Protein AF-A0AA39PCQ8-F1 (afdb_monomer)

Solvent-accessible surface area (backbone atoms only — not comparable to full-atom values): 5198 Å² total; per-residue (Å²): 129,72,76,58,63,50,85,72,63,34,60,70,57,54,51,56,48,41,73,75,36,78,84,62,84,85,80,57,36,81,83,73,46,80,72,66,60,67,61,54,50,49,50,52,34,64,77,65,69,54,82,66,46,79,46,81,43,46,76,90,59,53,62,50,45,57,64,38,41,76,72,72,43,52,56,47,80,46,76,47,92,121

Structure (mmCIF, N/CA/C/O backbone):
data_AF-A0AA39PCQ8-F1
#
_entry.id   AF-A0AA39PCQ8-F1
#
loop_
_atom_site.group_PDB
_atom_site.id
_atom_site.type_symbol
_atom_site.label_atom_id
_atom_site.label_alt_id
_atom_site.label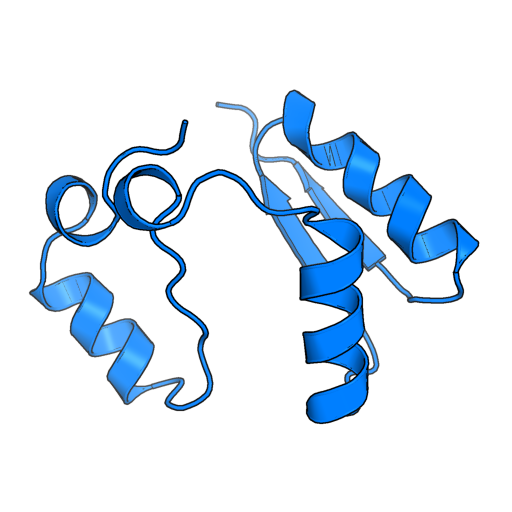_comp_id
_atom_site.label_asym_id
_atom_site.label_entity_id
_atom_site.label_seq_id
_atom_site.pdbx_PDB_ins_code
_atom_site.Cartn_x
_atom_site.Cartn_y
_atom_site.Cartn_z
_atom_site.occupancy
_atom_site.B_iso_or_equiv
_atom_site.auth_seq_id
_atom_site.auth_comp_id
_atom_site.auth_asym_id
_atom_site.auth_atom_id
_atom_site.pdbx_PDB_model_num
ATOM 1 N N . MET A 1 1 ? 8.128 8.323 -13.071 1.00 67.12 1 MET A N 1
ATOM 2 C CA . MET A 1 1 ? 7.166 7.200 -12.946 1.00 67.12 1 MET A CA 1
ATOM 3 C C . MET A 1 1 ? 7.879 6.041 -12.273 1.00 67.12 1 MET A C 1
ATOM 5 O O . MET A 1 1 ? 9.079 5.912 -12.490 1.00 67.12 1 MET A O 1
ATOM 9 N N . ALA A 1 2 ? 7.189 5.249 -11.449 1.00 73.69 2 ALA A N 1
ATOM 10 C CA . ALA A 1 2 ? 7.824 4.132 -10.746 1.00 73.69 2 ALA A CA 1
ATOM 11 C C . ALA A 1 2 ? 8.296 3.051 -11.744 1.00 73.69 2 ALA A C 1
ATOM 13 O O . ALA A 1 2 ? 7.730 2.950 -12.842 1.00 73.69 2 ALA A O 1
ATOM 14 N N . PRO A 1 3 ? 9.353 2.285 -11.430 1.00 79.06 3 PRO A N 1
ATOM 15 C CA . PRO A 1 3 ? 9.720 1.119 -12.220 1.00 79.06 3 PRO A CA 1
ATOM 16 C C . PRO A 1 3 ? 8.640 0.035 -12.126 1.00 79.06 3 PRO A C 1
ATOM 18 O O . PRO A 1 3 ? 7.857 0.011 -11.178 1.00 79.06 3 PRO A O 1
ATOM 21 N N . ASN A 1 4 ? 8.552 -0.827 -13.144 1.00 85.88 4 ASN A N 1
ATOM 22 C CA . ASN A 1 4 ? 7.592 -1.928 -13.122 1.00 85.88 4 ASN A CA 1
ATOM 23 C C . ASN A 1 4 ? 7.964 -2.879 -11.974 1.00 85.88 4 ASN A C 1
ATOM 25 O O . ASN A 1 4 ? 9.097 -3.360 -11.906 1.00 85.88 4 ASN A O 1
ATOM 29 N N . THR A 1 5 ? 7.015 -3.122 -11.069 1.00 88.12 5 THR A N 1
ATOM 30 C CA . THR A 1 5 ? 7.248 -3.860 -9.822 1.00 88.12 5 THR A CA 1
ATOM 31 C C . THR A 1 5 ? 7.762 -5.274 -10.080 1.00 88.12 5 THR A C 1
ATOM 33 O O . THR A 1 5 ? 8.757 -5.666 -9.480 1.00 88.12 5 THR A O 1
ATOM 36 N N . ARG A 1 6 ? 7.159 -6.018 -11.017 1.00 90.94 6 ARG A N 1
ATOM 37 C CA . ARG A 1 6 ? 7.601 -7.381 -11.363 1.00 90.94 6 ARG A CA 1
ATOM 38 C C . ARG A 1 6 ? 8.981 -7.383 -12.013 1.00 90.94 6 ARG A C 1
ATOM 40 O O . ARG A 1 6 ? 9.828 -8.173 -11.626 1.00 90.94 6 ARG A O 1
ATOM 47 N N . ALA A 1 7 ? 9.257 -6.440 -12.909 1.00 89.06 7 ALA A N 1
ATOM 48 C CA . ALA A 1 7 ? 10.583 -6.291 -13.510 1.00 89.06 7 ALA A CA 1
ATOM 49 C C . ALA A 1 7 ? 11.675 -5.915 -12.488 1.00 89.06 7 ALA A C 1
ATOM 51 O O . ALA A 1 7 ? 12.843 -6.217 -12.704 1.00 89.06 7 ALA A O 1
ATOM 52 N N . THR A 1 8 ? 11.307 -5.244 -11.392 1.00 89.25 8 THR A N 1
ATOM 53 C CA . THR A 1 8 ? 12.254 -4.762 -10.369 1.00 89.25 8 THR A CA 1
ATOM 54 C C . THR A 1 8 ? 12.498 -5.795 -9.274 1.00 89.25 8 THR A C 1
ATOM 56 O O . THR A 1 8 ? 13.629 -5.974 -8.836 1.00 89.25 8 THR A O 1
ATOM 59 N N . PHE A 1 9 ? 11.437 -6.462 -8.822 1.00 90.38 9 PHE A N 1
ATOM 60 C CA . PHE A 1 9 ? 11.452 -7.338 -7.650 1.00 90.38 9 PHE A CA 1
ATOM 61 C C . PHE A 1 9 ? 11.308 -8.829 -7.998 1.00 90.38 9 PHE A C 1
ATOM 63 O O . PHE A 1 9 ? 11.495 -9.677 -7.128 1.00 90.38 9 PHE A O 1
ATOM 70 N N . GLY A 1 10 ? 11.009 -9.153 -9.259 1.00 94.25 10 GLY A N 1
ATOM 71 C CA . GLY A 1 10 ? 10.792 -10.513 -9.749 1.00 94.25 10 GLY A CA 1
ATOM 72 C C . GLY A 1 10 ? 9.395 -11.057 -9.444 1.00 94.25 10 GLY A C 1
ATOM 73 O O . GLY A 1 10 ? 8.747 -10.665 -8.472 1.00 94.25 10 GLY A O 1
ATOM 74 N N . ASP A 1 11 ? 8.936 -12.001 -10.270 1.00 94.81 11 ASP A N 1
ATOM 75 C CA . ASP A 1 11 ? 7.604 -12.601 -10.125 1.00 94.81 11 ASP A CA 1
ATOM 76 C C . ASP A 1 11 ? 7.450 -13.364 -8.810 1.00 94.81 11 ASP A C 1
ATOM 78 O O . ASP A 1 11 ? 6.456 -13.182 -8.119 1.00 94.81 11 ASP A O 1
ATOM 82 N N . HIS A 1 12 ? 8.472 -14.121 -8.399 1.00 96.19 12 HIS A N 1
ATOM 83 C CA . HIS A 1 12 ? 8.423 -14.926 -7.177 1.00 96.19 12 HIS A CA 1
ATOM 84 C C . HIS A 1 12 ? 8.085 -14.098 -5.925 1.00 96.19 12 HIS A C 1
ATOM 86 O O . HIS A 1 12 ? 7.196 -14.470 -5.162 1.00 96.19 12 HIS A O 1
ATOM 92 N N . LEU A 1 13 ? 8.757 -12.960 -5.710 1.00 94.31 13 LEU A N 1
ATOM 93 C CA . LEU A 1 13 ? 8.496 -12.113 -4.541 1.00 94.31 13 LEU A CA 1
ATOM 94 C C . LEU A 1 13 ? 7.114 -11.454 -4.623 1.00 94.31 13 LEU A C 1
ATOM 96 O O . LEU A 1 13 ? 6.388 -11.406 -3.630 1.00 94.31 13 LEU A O 1
ATOM 100 N N . VAL A 1 14 ? 6.740 -10.955 -5.803 1.00 94.00 14 VAL A N 1
ATOM 101 C CA . VAL A 1 14 ? 5.434 -10.318 -6.006 1.00 94.00 14 VAL A CA 1
ATOM 102 C C . VAL A 1 14 ? 4.305 -11.321 -5.764 1.00 94.00 14 VAL A C 1
ATOM 104 O O . VAL A 1 14 ? 3.360 -11.010 -5.042 1.00 94.00 14 VAL A O 1
ATOM 107 N N . ASP A 1 15 ? 4.427 -12.537 -6.287 1.00 94.81 15 ASP A N 1
ATOM 108 C CA . ASP A 1 15 ? 3.425 -13.588 -6.128 1.00 94.81 15 ASP A CA 1
ATOM 109 C C . ASP A 1 15 ? 3.312 -14.046 -4.669 1.00 94.81 15 ASP A C 1
ATOM 111 O O . ASP A 1 15 ? 2.201 -14.225 -4.179 1.00 94.81 15 ASP A O 1
ATOM 115 N N . GLN A 1 16 ? 4.427 -14.136 -3.932 1.00 96.31 16 GLN A N 1
ATOM 116 C CA . GLN A 1 16 ? 4.403 -14.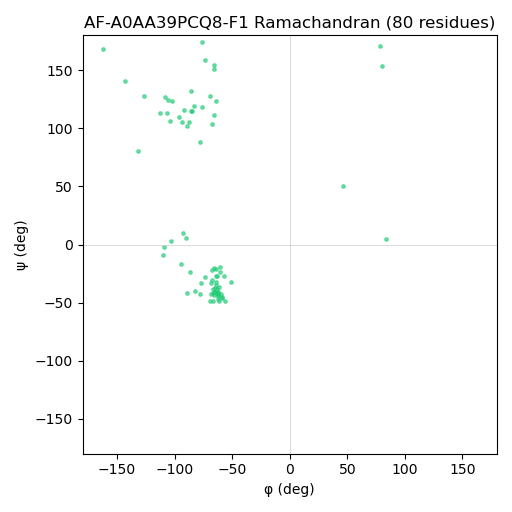416 -2.490 1.00 96.31 16 GLN A CA 1
ATOM 117 C C . GLN A 1 16 ? 3.660 -13.344 -1.679 1.00 96.31 16 GLN A C 1
ATOM 119 O O . GLN A 1 16 ? 3.000 -13.662 -0.685 1.00 96.31 16 GLN A O 1
ATOM 124 N N . ILE A 1 17 ? 3.772 -12.070 -2.063 1.00 93.31 17 ILE A N 1
ATOM 125 C CA . ILE A 1 17 ? 3.039 -10.979 -1.407 1.00 93.31 17 ILE A CA 1
ATOM 126 C C . ILE A 1 17 ? 1.549 -11.095 -1.72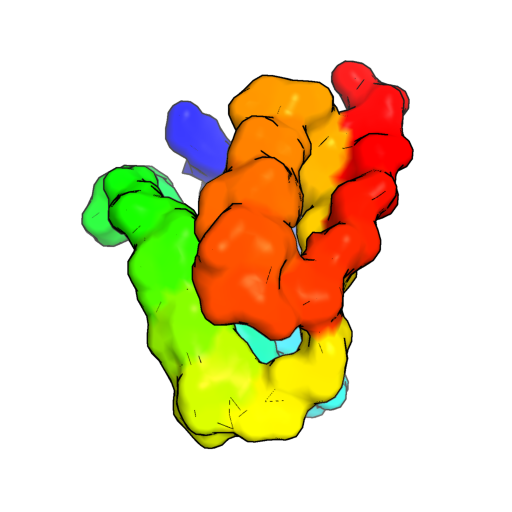4 1.00 93.31 17 ILE A C 1
ATOM 128 O O . ILE A 1 17 ? 0.732 -11.062 -0.806 1.00 93.31 17 ILE A O 1
ATOM 132 N N . LEU A 1 18 ? 1.197 -11.273 -2.999 1.00 93.81 18 LEU A N 1
ATOM 133 C CA . LEU A 1 18 ? -0.196 -11.387 -3.435 1.00 93.81 18 LEU A CA 1
ATOM 134 C C . LEU A 1 18 ? -0.878 -12.637 -2.860 1.00 93.81 18 LEU A C 1
ATOM 136 O O . LEU A 1 18 ? -2.046 -12.575 -2.490 1.00 93.81 18 LEU A O 1
ATOM 140 N N . SER A 1 19 ? -0.154 -13.749 -2.697 1.00 95.44 19 SER A N 1
ATOM 141 C CA . SER A 1 19 ? -0.704 -14.960 -2.080 1.00 95.44 19 SER A CA 1
ATOM 142 C C . SER A 1 19 ? -0.996 -14.776 -0.588 1.00 95.44 19 SER A C 1
ATOM 144 O O . SER A 1 19 ? -1.931 -15.375 -0.065 1.00 95.44 19 SER A O 1
ATOM 146 N N . LYS A 1 20 ? -0.190 -13.970 0.118 1.00 95.56 20 LYS A N 1
ATOM 147 C CA . LYS A 1 20 ? -0.367 -13.677 1.552 1.00 95.56 20 LYS A CA 1
ATOM 148 C C . LYS A 1 20 ? -1.316 -12.510 1.816 1.00 95.56 20 LYS A C 1
ATOM 150 O O . LYS A 1 20 ? -1.890 -12.431 2.898 1.00 95.56 20 LYS A O 1
ATOM 155 N N . SER A 1 21 ? -1.478 -11.613 0.848 1.00 90.00 21 SER A N 1
ATOM 156 C CA . SER A 1 21 ? -2.391 -10.476 0.901 1.00 90.00 21 SER A CA 1
ATOM 157 C C . SER A 1 21 ? -3.211 -10.418 -0.392 1.00 90.00 21 SER A C 1
ATOM 159 O O . SER A 1 21 ? -2.899 -9.628 -1.286 1.00 90.00 21 SER A O 1
ATOM 161 N N . PRO A 1 22 ? -4.272 -11.241 -0.507 1.00 87.31 22 PRO A N 1
ATOM 162 C CA . PRO A 1 22 ? -5.086 -11.328 -1.726 1.00 87.31 22 PRO A CA 1
ATOM 163 C C . PRO A 1 22 ? -5.766 -10.008 -2.108 1.00 87.31 22 PRO A C 1
ATOM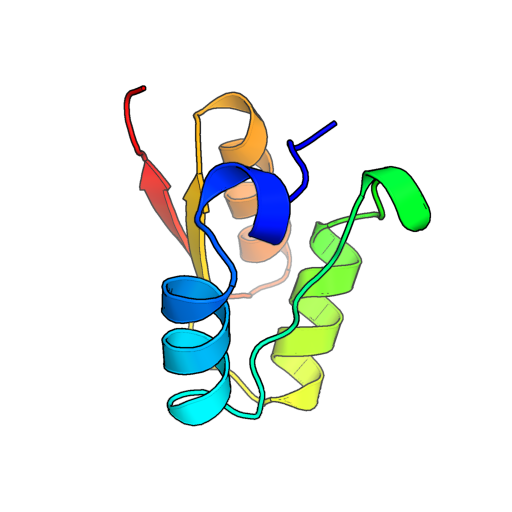 165 O O . PRO A 1 22 ? -6.067 -9.773 -3.272 1.00 87.31 22 PRO A O 1
ATOM 168 N N . ASN A 1 23 ? -5.969 -9.132 -1.123 1.00 86.69 23 ASN A N 1
ATOM 169 C CA . ASN A 1 23 ? -6.584 -7.817 -1.291 1.00 86.69 23 ASN A CA 1
ATOM 170 C C . ASN A 1 23 ? -5.556 -6.712 -1.605 1.00 86.69 23 ASN A C 1
ATOM 172 O O . ASN A 1 23 ? -5.892 -5.528 -1.601 1.00 86.69 23 ASN A O 1
ATOM 176 N N . ALA A 1 24 ? -4.279 -7.058 -1.799 1.00 88.12 24 ALA A N 1
ATOM 177 C CA . ALA A 1 24 ? -3.258 -6.081 -2.142 1.00 88.12 24 ALA A CA 1
ATOM 178 C C . ALA A 1 24 ? -3.479 -5.539 -3.560 1.00 88.12 24 ALA A C 1
ATOM 180 O O . ALA A 1 24 ? -3.546 -6.285 -4.536 1.00 88.12 24 ALA A O 1
ATOM 181 N N . LEU A 1 25 ? -3.522 -4.213 -3.680 1.00 87.44 25 LEU A N 1
ATOM 182 C CA . LEU A 1 25 ? -3.622 -3.537 -4.966 1.00 87.44 25 LEU A CA 1
ATOM 183 C C . LEU A 1 25 ? -2.230 -3.349 -5.585 1.00 87.44 25 LEU A C 1
ATOM 185 O O . LEU A 1 25 ? -1.417 -2.572 -5.082 1.00 87.44 25 LEU A O 1
ATOM 189 N N . LEU A 1 26 ? -1.976 -4.004 -6.719 1.00 89.38 26 LEU A N 1
ATOM 190 C CA . LEU A 1 26 ? -0.783 -3.767 -7.535 1.00 89.38 26 LEU A CA 1
ATOM 191 C C . LEU A 1 26 ? -1.107 -2.791 -8.674 1.00 89.38 26 LEU A C 1
ATOM 193 O O . LEU A 1 26 ? -1.804 -3.146 -9.622 1.00 89.38 26 LEU A O 1
ATOM 197 N N . TYR A 1 27 ? -0.577 -1.567 -8.601 1.00 87.12 27 TYR A N 1
ATOM 198 C CA . TYR A 1 27 ? -0.864 -0.512 -9.576 1.00 87.12 27 TYR A CA 1
ATOM 199 C C . TYR A 1 27 ? 0.370 -0.138 -10.417 1.00 87.12 27 TYR A C 1
ATOM 201 O O . TYR A 1 27 ? 1.327 0.451 -9.911 1.00 87.12 27 TYR A O 1
ATOM 209 N N . ASP A 1 28 ? 0.340 -0.431 -11.724 1.00 87.56 28 ASP A N 1
ATOM 210 C CA . ASP A 1 28 ? 1.415 -0.062 -12.656 1.00 87.56 28 ASP A CA 1
ATOM 211 C C . ASP A 1 28 ? 1.185 1.332 -13.264 1.00 87.56 28 ASP A C 1
ATOM 213 O O . ASP A 1 28 ? 0.420 1.518 -14.217 1.00 87.56 28 ASP A O 1
ATOM 217 N N . THR A 1 29 ? 1.912 2.323 -12.739 1.00 87.75 29 THR A N 1
ATOM 218 C CA . THR A 1 29 ? 1.823 3.708 -13.229 1.00 87.75 29 THR A CA 1
ATOM 219 C C . THR A 1 29 ? 2.316 3.903 -14.665 1.00 87.75 29 THR A C 1
ATOM 221 O O . THR A 1 29 ? 1.945 4.898 -15.279 1.00 87.75 29 THR A O 1
ATOM 224 N N . ARG A 1 30 ? 3.128 2.997 -15.232 1.00 85.44 30 ARG A N 1
ATOM 225 C CA . ARG A 1 30 ? 3.579 3.063 -16.638 1.00 85.44 30 ARG A CA 1
ATOM 226 C C . ARG A 1 30 ? 2.494 2.624 -17.607 1.00 85.44 30 ARG A C 1
ATOM 228 O O . ARG A 1 30 ? 2.412 3.177 -18.697 1.00 85.44 30 ARG A O 1
ATOM 235 N N . LYS A 1 31 ? 1.650 1.679 -17.192 1.00 87.62 31 LYS A N 1
ATOM 236 C CA . LYS A 1 31 ? 0.517 1.193 -17.987 1.00 87.62 31 LYS A CA 1
ATOM 237 C C . LYS A 1 31 ? -0.713 2.094 -17.868 1.00 87.62 31 LYS A C 1
ATOM 239 O O . LYS A 1 31 ? -1.393 2.323 -18.860 1.00 87.62 31 LYS A O 1
ATOM 244 N N . HIS A 1 32 ? -0.994 2.595 -16.666 1.00 86.25 32 HIS A N 1
ATOM 245 C CA . HIS A 1 32 ? -2.243 3.306 -16.361 1.00 86.25 32 HIS A CA 1
ATOM 246 C C . HIS A 1 32 ? -2.071 4.817 -16.131 1.00 86.25 32 HIS A C 1
ATOM 248 O O . HIS A 1 32 ? -3.055 5.525 -15.933 1.00 86.25 32 HIS A O 1
ATOM 254 N N . GLY A 1 33 ? -0.835 5.324 -16.176 1.00 88.38 33 GLY A N 1
ATOM 255 C CA . GLY A 1 33 ? -0.506 6.684 -15.747 1.00 88.38 33 GLY A CA 1
ATOM 256 C C . GLY A 1 33 ? -0.409 6.794 -14.222 1.00 88.38 33 GLY A C 1
ATOM 257 O O . GLY A 1 33 ? -0.731 5.861 -13.494 1.00 88.38 33 GLY A O 1
ATOM 258 N N . LYS A 1 34 ? 0.073 7.928 -13.702 1.00 87.81 34 LYS A N 1
ATOM 259 C CA . LYS A 1 34 ? 0.059 8.183 -12.251 1.00 87.81 34 LYS A CA 1
ATOM 260 C C . LYS A 1 34 ? -1.309 8.770 -11.867 1.00 87.81 34 LYS A C 1
ATOM 262 O O . LYS A 1 34 ? -1.599 9.884 -12.304 1.00 87.81 34 LYS A O 1
ATOM 267 N N . PRO A 1 35 ? -2.132 8.081 -11.058 1.00 87.62 35 PRO A N 1
ATOM 268 C CA . PRO A 1 35 ? -3.431 8.594 -10.657 1.00 87.62 35 PRO A CA 1
ATOM 269 C C . PRO A 1 35 ? -3.266 9.676 -9.585 1.00 87.62 35 PRO A C 1
ATOM 271 O O . PRO A 1 35 ? -2.176 9.904 -9.047 1.00 87.62 35 PRO A O 1
ATOM 274 N N . ASN A 1 36 ? -4.376 10.318 -9.220 1.00 89.50 36 ASN A N 1
ATOM 275 C CA . ASN A 1 36 ? -4.418 11.070 -7.974 1.00 89.50 36 ASN A CA 1
ATOM 276 C C . ASN A 1 36 ? -4.332 10.077 -6.805 1.00 89.50 36 ASN A C 1
ATOM 278 O O . ASN A 1 36 ? -5.293 9.376 -6.493 1.00 89.50 36 ASN A O 1
ATOM 282 N N . MET A 1 37 ? -3.154 10.008 -6.192 1.00 87.19 37 MET A N 1
ATOM 283 C CA . MET A 1 37 ? -2.860 9.012 -5.167 1.00 87.19 37 MET A CA 1
ATOM 284 C C . MET A 1 37 ? -3.668 9.226 -3.884 1.00 87.19 37 MET A C 1
ATOM 286 O O . MET A 1 37 ? -4.009 8.244 -3.238 1.00 87.19 37 MET A O 1
ATOM 290 N N . GLU A 1 38 ? -4.025 10.468 -3.532 1.00 87.69 38 GLU A N 1
ATOM 291 C CA . GLU A 1 38 ? -4.892 10.731 -2.373 1.00 87.69 38 GLU A CA 1
ATOM 292 C C . GLU A 1 38 ? -6.267 10.103 -2.574 1.00 87.69 38 GLU A C 1
ATOM 294 O O . GLU A 1 38 ? -6.757 9.403 -1.695 1.00 87.69 38 GLU A O 1
ATOM 299 N N . LYS A 1 39 ? -6.868 10.307 -3.754 1.00 88.88 39 LYS A N 1
ATOM 300 C CA . LYS A 1 39 ? -8.166 9.711 -4.093 1.00 88.88 39 LYS A CA 1
ATOM 301 C C . LYS A 1 39 ? -8.100 8.188 -4.113 1.00 88.88 39 LYS A C 1
ATOM 303 O O . LYS A 1 39 ? -9.023 7.545 -3.631 1.00 88.88 39 LYS A O 1
ATOM 308 N N . LEU A 1 40 ? -7.017 7.625 -4.652 1.00 88.94 40 LEU A N 1
ATOM 309 C CA . LEU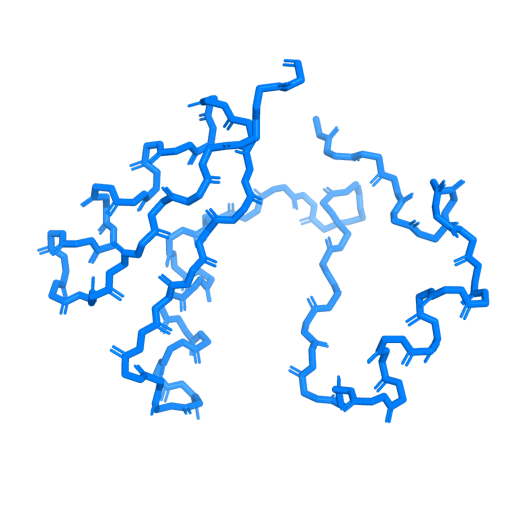 A 1 40 ? -6.824 6.177 -4.679 1.00 88.94 40 LEU A CA 1
ATOM 310 C C . LEU A 1 40 ? -6.756 5.598 -3.261 1.00 88.94 40 LEU A C 1
ATOM 312 O O . LEU A 1 40 ? -7.453 4.636 -2.963 1.00 88.94 40 LEU A O 1
ATOM 316 N N . ILE A 1 41 ? -5.948 6.198 -2.384 1.00 89.25 41 ILE A N 1
ATOM 317 C CA . ILE A 1 41 ? -5.814 5.734 -0.999 1.00 89.25 41 ILE A CA 1
ATOM 318 C C . ILE A 1 41 ? -7.127 5.923 -0.241 1.00 89.25 41 ILE A C 1
ATOM 320 O O . ILE A 1 41 ? -7.525 5.020 0.480 1.00 89.25 41 ILE A O 1
ATOM 324 N N . HIS A 1 42 ? -7.825 7.042 -0.435 1.00 87.38 42 HIS A N 1
ATOM 325 C CA . HIS A 1 42 ? -9.132 7.272 0.181 1.00 87.38 42 HIS A CA 1
ATOM 326 C C . HIS A 1 42 ? -10.145 6.196 -0.219 1.00 87.38 42 HIS A C 1
ATOM 328 O O . HIS A 1 42 ? -10.809 5.639 0.644 1.00 87.38 42 HIS A O 1
ATOM 334 N N . HIS A 1 43 ? -10.213 5.846 -1.508 1.00 87.94 43 HIS A N 1
ATOM 335 C CA . HIS A 1 43 ? -11.096 4.782 -1.981 1.00 87.94 43 HIS A CA 1
ATOM 336 C C . HIS A 1 43 ? -10.773 3.435 -1.324 1.00 87.94 43 HIS A C 1
ATOM 338 O O . HIS A 1 43 ? -11.677 2.744 -0.874 1.00 87.94 43 HIS A O 1
ATOM 344 N N . VAL A 1 44 ? -9.484 3.102 -1.196 1.00 87.19 44 VAL A N 1
ATOM 345 C CA . VAL A 1 44 ? -9.040 1.888 -0.49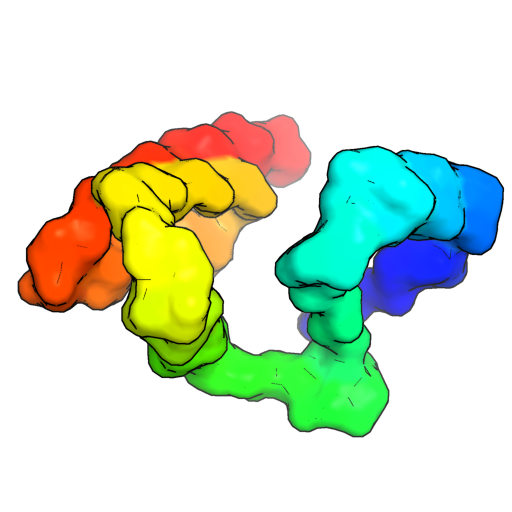8 1.00 87.19 44 VAL A CA 1
ATOM 346 C C . VAL A 1 44 ? -9.387 1.951 0.996 1.00 87.19 44 VAL A C 1
ATOM 348 O O . VAL A 1 44 ? -9.831 0.964 1.566 1.00 87.19 44 VAL A O 1
ATOM 351 N N . VAL A 1 45 ? -9.219 3.092 1.662 1.00 87.69 45 VAL A N 1
ATOM 352 C CA . VAL A 1 45 ? -9.587 3.236 3.081 1.00 87.69 45 VAL A CA 1
ATOM 353 C C . VAL A 1 45 ? -11.088 3.031 3.281 1.00 87.69 45 VAL A C 1
ATOM 355 O O . VAL A 1 45 ? -11.465 2.296 4.193 1.00 87.69 45 VAL A O 1
ATOM 358 N N . ASP A 1 46 ? -11.916 3.607 2.407 1.00 87.31 46 ASP A N 1
ATOM 359 C CA . ASP A 1 46 ? -13.374 3.470 2.449 1.00 87.31 46 ASP A CA 1
ATOM 360 C C . ASP A 1 46 ? -13.817 2.031 2.161 1.00 87.31 46 ASP A C 1
ATOM 362 O O . ASP A 1 46 ? -14.610 1.463 2.908 1.00 87.31 46 ASP A O 1
ATOM 366 N N . GLU A 1 47 ? -13.296 1.411 1.101 1.00 87.12 47 GLU A N 1
ATOM 367 C CA . GLU A 1 47 ? -13.673 0.051 0.696 1.00 87.12 47 GLU A CA 1
ATOM 368 C C . GLU A 1 47 ? -13.301 -0.977 1.770 1.00 87.12 47 GLU A C 1
ATOM 370 O O . GLU A 1 47 ? -14.053 -1.909 2.055 1.00 87.12 47 GLU A O 1
ATOM 375 N N . TYR A 1 48 ? -12.148 -0.783 2.407 1.00 83.38 48 TYR A N 1
ATOM 376 C CA . TYR A 1 48 ? -11.580 -1.748 3.335 1.00 83.38 48 TYR A CA 1
ATOM 377 C C . TYR A 1 48 ? -11.744 -1.381 4.819 1.00 83.38 48 TYR A C 1
ATOM 379 O O . TYR A 1 48 ? -11.220 -2.112 5.669 1.00 83.38 48 TYR A O 1
ATOM 387 N N . GLN A 1 49 ? -12.436 -0.272 5.118 1.00 85.06 49 GLN A N 1
ATOM 388 C CA . GLN A 1 49 ? -12.728 0.249 6.463 1.00 85.06 49 GLN A CA 1
ATOM 389 C C . GLN A 1 49 ? -11.488 0.257 7.374 1.00 85.06 49 GLN A C 1
ATOM 391 O O . GLN A 1 49 ? -11.482 -0.301 8.471 1.00 85.06 49 GLN A O 1
ATOM 396 N N . ARG A 1 50 ? -10.379 0.819 6.878 1.00 80.69 50 ARG A N 1
ATOM 397 C CA . ARG A 1 50 ? -9.078 0.758 7.564 1.00 80.69 50 ARG A CA 1
ATOM 398 C C . ARG A 1 50 ? -8.924 1.884 8.579 1.00 80.69 50 ARG A C 1
ATOM 400 O O . ARG A 1 50 ? -9.092 3.049 8.246 1.00 80.69 50 ARG A O 1
ATOM 407 N N . GLU A 1 51 ? -8.497 1.529 9.788 1.00 83.75 51 GLU A N 1
ATOM 408 C CA . GLU A 1 51 ? -8.273 2.483 10.885 1.00 83.75 51 GLU A CA 1
ATOM 409 C C . GLU A 1 51 ? -7.009 3.335 10.689 1.00 83.75 51 GLU A C 1
ATOM 411 O O . GLU A 1 51 ? -6.928 4.459 11.186 1.00 83.75 51 GLU A O 1
ATOM 416 N N . VAL A 1 52 ? -6.010 2.806 9.969 1.00 87.94 52 VAL A N 1
ATOM 417 C CA . VAL A 1 52 ? -4.691 3.432 9.808 1.00 87.94 52 VAL A CA 1
ATOM 418 C C . VAL A 1 52 ? -4.136 3.207 8.404 1.00 87.94 52 VAL A C 1
ATOM 420 O O . VAL A 1 52 ? -4.206 2.102 7.863 1.00 87.94 52 VAL A O 1
ATOM 423 N N . VAL A 1 53 ? -3.493 4.236 7.847 1.0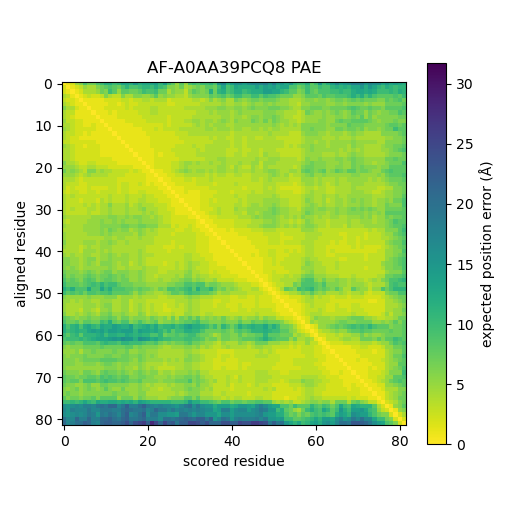0 89.12 53 VAL A N 1
ATOM 424 C CA . VAL A 1 53 ? -2.677 4.146 6.629 1.00 89.12 53 VAL A CA 1
ATOM 425 C C . VAL A 1 53 ? -1.200 4.289 6.985 1.00 89.12 53 VAL A C 1
ATOM 427 O O . VAL A 1 53 ? -0.798 5.272 7.601 1.00 89.12 53 VAL A O 1
ATOM 430 N N . CYS A 1 54 ? -0.364 3.341 6.564 1.00 88.75 54 CYS A N 1
ATOM 431 C CA . CYS A 1 54 ? 1.091 3.480 6.630 1.00 88.75 54 CYS A CA 1
ATOM 432 C C . CYS A 1 54 ? 1.644 3.741 5.227 1.00 88.75 54 CYS A C 1
ATOM 434 O O . CYS A 1 54 ? 1.393 2.966 4.304 1.00 88.75 54 CYS A O 1
ATOM 436 N N . VAL A 1 55 ? 2.389 4.832 5.061 1.00 86.75 55 VAL A N 1
ATOM 437 C CA . VAL A 1 55 ? 3.028 5.198 3.793 1.00 86.75 55 VAL A CA 1
ATOM 438 C C . VAL A 1 55 ? 4.522 4.937 3.909 1.00 86.75 55 VAL A C 1
ATOM 440 O O . VAL A 1 55 ? 5.207 5.629 4.658 1.00 86.75 55 VAL A O 1
ATOM 443 N N . ILE A 1 56 ? 5.022 3.961 3.148 1.00 85.81 56 ILE A N 1
ATOM 444 C CA . ILE A 1 56 ? 6.454 3.668 3.015 1.00 85.81 56 ILE A CA 1
ATOM 445 C C . ILE A 1 56 ? 6.910 4.207 1.663 1.00 85.81 56 ILE A C 1
ATOM 447 O O . ILE A 1 56 ? 6.552 3.665 0.616 1.00 85.81 56 ILE A O 1
ATOM 451 N N . SER A 1 57 ? 7.645 5.318 1.670 1.00 80.56 57 SER A N 1
ATOM 452 C CA . SER A 1 57 ? 8.070 5.976 0.432 1.00 80.56 57 SER A CA 1
ATOM 453 C C . SER A 1 57 ? 9.234 6.940 0.644 1.00 80.56 57 SER A C 1
ATOM 455 O O . SER A 1 57 ? 9.550 7.315 1.774 1.00 80.56 57 SER A O 1
ATOM 457 N N . ASN A 1 58 ? 9.825 7.386 -0.462 1.00 79.31 58 ASN A N 1
ATOM 458 C CA . ASN A 1 58 ? 10.846 8.429 -0.465 1.00 79.31 58 ASN A CA 1
ATOM 459 C C . ASN A 1 58 ? 10.215 9.810 -0.199 1.00 79.31 58 ASN A C 1
ATOM 461 O O . ASN A 1 58 ? 9.039 10.038 -0.489 1.00 79.31 58 ASN A O 1
ATOM 465 N N . ASN A 1 59 ? 11.027 10.767 0.263 1.00 67.75 59 ASN A N 1
ATOM 466 C CA . ASN A 1 59 ? 10.581 12.086 0.744 1.00 67.75 59 ASN A CA 1
ATOM 467 C C . ASN A 1 59 ? 9.656 12.876 -0.199 1.00 67.75 59 ASN A C 1
ATOM 469 O O . ASN A 1 59 ? 8.789 13.614 0.266 1.00 67.75 59 ASN A O 1
ATOM 473 N N . SER A 1 60 ? 9.803 12.730 -1.518 1.00 70.06 60 SER A N 1
ATOM 474 C CA . SER A 1 60 ? 8.961 13.442 -2.491 1.00 70.06 60 SER A CA 1
ATOM 475 C C . SER A 1 60 ? 7.496 12.988 -2.481 1.00 70.06 60 SER A C 1
ATOM 477 O O . SER A 1 60 ? 6.617 13.742 -2.896 1.00 70.06 60 SER A O 1
ATOM 479 N N . PHE A 1 61 ? 7.214 11.777 -1.997 1.00 75.38 61 PHE A N 1
ATOM 480 C CA . PHE A 1 61 ? 5.865 11.223 -1.917 1.00 75.38 61 PHE A CA 1
ATOM 481 C C . PHE A 1 61 ? 5.200 11.463 -0.553 1.00 75.38 61 PHE A C 1
ATOM 483 O O . PHE A 1 61 ? 3.976 11.429 -0.453 1.00 75.38 61 PHE A O 1
ATOM 490 N N . THR A 1 62 ? 5.979 11.814 0.473 1.00 74.06 62 THR A N 1
ATOM 491 C CA . THR A 1 62 ? 5.512 12.044 1.850 1.00 74.06 62 THR A CA 1
ATOM 492 C C . THR A 1 62 ? 4.483 13.174 1.971 1.00 74.06 62 THR A C 1
ATOM 494 O O . THR A 1 62 ? 3.703 13.183 2.920 1.00 74.06 62 THR A O 1
ATOM 497 N N . GLN A 1 63 ? 4.390 14.086 0.994 1.00 79.81 63 GLN A N 1
ATOM 498 C CA . GLN A 1 63 ? 3.360 15.137 0.976 1.00 79.81 63 GLN A CA 1
ATOM 499 C C . GLN A 1 63 ? 1.926 14.583 1.033 1.00 79.81 63 GLN A C 1
ATOM 501 O O . GLN A 1 63 ? 1.032 15.223 1.584 1.00 79.81 63 GLN A O 1
ATOM 506 N N . ILE A 1 64 ? 1.719 13.353 0.556 1.00 85.94 64 ILE A N 1
ATOM 507 C CA . ILE A 1 64 ? 0.421 12.676 0.614 1.00 85.94 64 ILE A CA 1
ATOM 508 C C . ILE A 1 64 ? -0.064 12.425 2.045 1.00 85.94 64 ILE A C 1
ATOM 510 O O . ILE A 1 64 ? -1.265 12.387 2.291 1.00 85.94 64 ILE A O 1
ATOM 514 N N . VAL A 1 65 ? 0.858 12.294 3.004 1.00 87.12 65 VAL A N 1
ATOM 515 C CA . VAL A 1 65 ? 0.524 12.091 4.418 1.00 87.12 65 VAL A CA 1
ATOM 516 C C . VAL A 1 65 ? -0.253 13.294 4.942 1.00 87.12 65 VAL A C 1
ATOM 518 O O . VAL A 1 65 ? -1.250 13.121 5.636 1.00 87.12 65 VAL A O 1
ATOM 521 N N . TYR A 1 66 ? 0.148 14.511 4.568 1.00 85.56 66 TYR A N 1
ATOM 522 C CA . TYR A 1 66 ? -0.578 15.722 4.950 1.00 85.56 66 TYR A CA 1
ATOM 523 C C . TYR A 1 66 ? -1.972 15.768 4.315 1.00 85.56 66 TYR A C 1
ATOM 525 O O . TYR A 1 66 ? -2.942 16.059 5.012 1.00 85.56 66 TYR A O 1
ATOM 533 N N . GLY A 1 67 ? -2.082 15.422 3.026 1.00 87.38 67 GLY A N 1
ATOM 534 C CA . GLY A 1 67 ? -3.358 15.382 2.301 1.00 87.38 67 GLY A CA 1
ATOM 535 C C . GLY A 1 67 ? -4.351 14.346 2.841 1.00 87.38 67 GLY A C 1
ATOM 536 O O . GLY A 1 67 ? -5.556 14.579 2.827 1.00 87.38 67 GLY A O 1
ATOM 537 N N . LEU A 1 68 ? -3.864 13.217 3.362 1.00 89.06 68 LEU A N 1
ATOM 538 C CA . LEU A 1 68 ? -4.704 12.200 4.003 1.00 89.06 68 LEU A CA 1
ATOM 539 C C . LEU A 1 68 ? -5.103 12.604 5.427 1.00 89.06 68 LEU A C 1
ATOM 541 O O . LEU A 1 68 ? -6.271 12.487 5.797 1.00 89.06 68 LEU A O 1
ATOM 545 N N . ARG A 1 69 ? -4.166 13.152 6.212 1.00 88.00 69 ARG A N 1
ATOM 546 C CA . ARG A 1 69 ? -4.448 13.603 7.584 1.00 88.00 69 ARG A CA 1
ATOM 547 C C . ARG A 1 69 ? -5.440 14.759 7.627 1.00 88.00 69 ARG A C 1
ATOM 549 O O . ARG A 1 69 ? -6.290 14.776 8.511 1.00 88.00 69 ARG A O 1
ATOM 556 N N . SER A 1 70 ? -5.383 15.692 6.675 1.00 89.00 70 SER A N 1
ATOM 557 C CA . SER A 1 70 ? -6.354 16.794 6.593 1.00 89.00 70 SER A CA 1
ATOM 558 C C . SER A 1 70 ? -7.783 16.318 6.307 1.00 89.00 70 SER A C 1
ATOM 560 O O . SER A 1 70 ? -8.735 17.021 6.633 1.00 89.00 70 SER A O 1
ATOM 562 N N . ARG A 1 71 ? -7.942 15.107 5.759 1.00 86.50 71 ARG A N 1
ATOM 563 C CA . ARG A 1 71 ? -9.230 14.441 5.512 1.00 86.50 71 ARG A CA 1
ATOM 564 C C . ARG A 1 71 ? -9.665 13.523 6.662 1.00 86.50 71 ARG A C 1
ATOM 566 O O . ARG A 1 71 ? -10.613 12.767 6.504 1.00 86.50 71 ARG A O 1
ATOM 573 N N . GLY A 1 72 ? -8.976 13.570 7.805 1.00 87.56 72 GLY A N 1
ATOM 574 C CA . GLY A 1 72 ? -9.307 12.776 8.992 1.00 87.56 72 GLY A CA 1
ATOM 575 C C . GLY A 1 72 ? -8.763 11.345 8.985 1.00 87.56 72 GLY A C 1
ATOM 576 O O . GLY A 1 72 ? -9.028 10.600 9.923 1.00 87.56 72 GLY A O 1
ATOM 577 N N . ILE A 1 73 ? -7.971 10.955 7.980 1.00 89.56 73 ILE A N 1
ATOM 578 C CA . ILE A 1 73 ? -7.386 9.612 7.910 1.00 89.56 73 ILE A CA 1
ATOM 579 C C . ILE A 1 73 ? -6.119 9.575 8.763 1.00 89.56 73 ILE A C 1
ATOM 581 O O . ILE A 1 73 ? -5.135 10.276 8.482 1.00 89.56 73 ILE A O 1
ATOM 585 N N . PHE A 1 74 ? -6.105 8.722 9.787 1.00 89.31 74 PHE A N 1
ATOM 586 C CA . PHE A 1 74 ? -4.905 8.522 10.586 1.00 89.31 74 PHE A CA 1
ATOM 587 C C . PHE A 1 74 ? -3.810 7.876 9.728 1.00 89.31 74 PHE A C 1
ATOM 589 O O . PHE A 1 74 ? -3.922 6.732 9.289 1.00 89.31 74 PHE A O 1
ATOM 596 N N . THR A 1 75 ? -2.757 8.647 9.448 1.00 90.12 75 THR A N 1
ATOM 597 C CA . THR A 1 75 ? -1.698 8.254 8.514 1.00 90.12 75 THR A CA 1
ATOM 598 C C . THR A 1 75 ? -0.328 8.375 9.168 1.00 90.12 75 THR A C 1
ATOM 600 O O . THR A 1 75 ? 0.036 9.439 9.674 1.00 90.12 75 THR A O 1
ATOM 603 N N . LEU A 1 76 ? 0.446 7.295 9.104 1.00 86.31 76 LEU A N 1
ATOM 604 C CA . LEU A 1 76 ? 1.833 7.211 9.543 1.00 86.31 76 LEU A CA 1
ATOM 605 C C . LEU A 1 76 ? 2.752 7.280 8.319 1.00 86.31 76 LEU A C 1
ATOM 607 O O . LEU A 1 76 ? 2.629 6.480 7.393 1.00 86.31 76 LEU A O 1
ATOM 611 N N . GLY A 1 77 ? 3.671 8.244 8.301 1.00 79.38 77 GLY A N 1
ATOM 612 C CA . GLY A 1 77 ? 4.703 8.338 7.269 1.00 79.38 77 GLY A CA 1
ATOM 613 C C . GLY A 1 77 ? 5.974 7.633 7.726 1.00 79.38 77 GLY A C 1
ATOM 614 O O . GLY A 1 77 ? 6.699 8.176 8.555 1.00 79.38 77 GLY A O 1
ATOM 615 N N . ALA A 1 78 ? 6.257 6.449 7.188 1.00 65.75 78 ALA A N 1
ATOM 616 C CA . ALA A 1 78 ? 7.548 5.796 7.352 1.00 65.75 78 ALA A CA 1
ATOM 617 C C . ALA A 1 78 ? 8.480 6.287 6.234 1.00 65.75 78 ALA A C 1
ATOM 619 O O . ALA A 1 78 ? 8.330 5.927 5.064 1.00 65.75 78 ALA A O 1
ATOM 620 N N . ILE A 1 79 ? 9.422 7.160 6.592 1.00 64.25 79 ILE A N 1
ATOM 621 C CA . ILE A 1 79 ? 10.413 7.685 5.651 1.00 64.25 79 ILE A CA 1
ATOM 622 C C . ILE A 1 79 ? 11.465 6.602 5.419 1.00 64.25 79 ILE A C 1
ATOM 624 O O . ILE A 1 79 ? 12.170 6.218 6.349 1.00 64.25 79 ILE A O 1
ATOM 628 N N . PHE A 1 80 ? 11.596 6.148 4.174 1.00 60.59 80 PHE A N 1
ATOM 629 C CA . PHE A 1 80 ? 12.799 5.448 3.736 1.00 60.59 80 PHE A CA 1
ATOM 630 C C . PHE A 1 80 ? 13.761 6.482 3.143 1.00 60.59 80 PHE A C 1
ATOM 632 O O . PHE A 1 80 ? 13.450 7.138 2.146 1.00 60.59 80 PHE A O 1
ATOM 639 N N . ASN A 1 81 ? 14.920 6.654 3.777 1.00 49.66 81 ASN A N 1
ATOM 640 C CA . ASN A 1 81 ? 16.049 7.388 3.219 1.00 49.66 81 ASN A CA 1
ATOM 641 C C . ASN A 1 81 ? 16.764 6.483 2.202 1.00 49.66 81 ASN A C 1
ATOM 643 O O . ASN A 1 81 ? 17.679 5.743 2.545 1.00 49.66 81 ASN A O 1
ATOM 647 N N . SER A 1 82 ? 16.311 6.518 0.950 1.00 53.03 82 SER A N 1
ATOM 648 C CA . SER A 1 82 ? 17.150 6.108 -0.186 1.00 53.03 82 SER A CA 1
ATOM 649 C C . SER A 1 82 ? 17.719 7.333 -0.878 1.00 53.03 82 SER A C 1
ATOM 651 O O . SER A 1 82 ? 17.018 8.374 -0.880 1.00 53.03 82 SER A O 1
#

Nearest PDB stru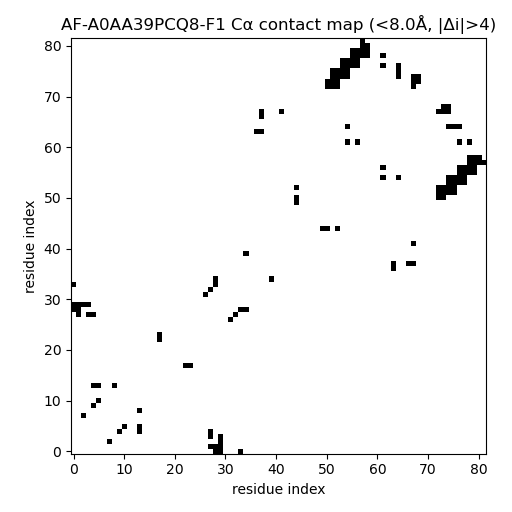ctures (foldseek):
  3iie-assembly1_A  TM=5.302E-01  e=3.059E+00  Yersinia pseudotuberculosis YPIII
  3ff4-assembly1_A  TM=5.312E-01  e=3.279E+00  Cytophaga hutchinsonii ATCC 33406
  3iie-assembly1_B  TM=5.161E-01  e=4.979E+00  Yersinia pseudotuberculosis YPIII
  2jgn-ass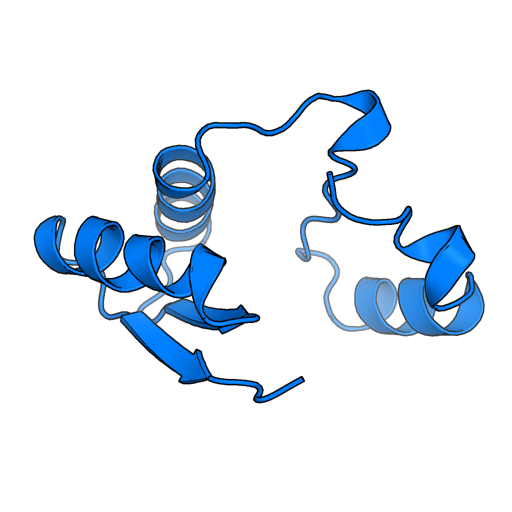embly3_C  TM=2.967E-01  e=6.578E+00  Homo sapiens

Secondary structure (DSSP, 8-state):
-PPPHHHHH-HHHHHHHHHH-TT-----HHHH----HHHHHHHHHHHHT-S-EEEEE-TTTTHHHHHHHTTT--EEEEE---

Radius of gyration: 13.56 Å; Cα contacts (8 Å, |Δi|>4): 77; chains: 1; bounding box: 31×32×29 Å

Mean predicted aligned error: 5.26 Å

Organism: NCBI:txid153914

Sequence (82 aa):
MAPNTRATFGDHLVDQILSKSPNALLYDTRKHGKPNMEKLIHHVVDEYQREVVCVISNNSFTQIVYGLRSRGIFTLGAIFNS

Foldseek 3Di:
DDDQPCVVPNPVVVVVVCVVPVPDDDDDCVVVNDDPVLVVVVVVCVVVVDQEAEDEDAPVPCVSQVVCVVVVHHYHYDHDDD

InterPro domains:
  IPR052979 Adenylate-forming domain-containing protein [PTHR33927] (2-82)
  IPR060117 Adenylate-forming reductase 03009-like, C-terminal [PF26733] (2-82)

pLDDT: mean 85.11, std 8.97, range [49.66, 96.31]